Protein AF-A0A920PZY3-F1 (afdb_monomer_lite)

Structure (mmCIF, N/CA/C/O backbone):
data_AF-A0A920PZY3-F1
#
_entry.id   AF-A0A920PZY3-F1
#
loop_
_atom_site.group_PDB
_atom_site.id
_atom_site.type_symbol
_atom_site.label_atom_id
_atom_site.label_alt_id
_atom_site.label_comp_id
_atom_site.label_asym_id
_atom_site.label_entity_id
_atom_site.label_seq_id
_atom_site.pdbx_PDB_ins_code
_atom_site.Cartn_x
_atom_site.Cartn_y
_atom_site.Cartn_z
_atom_site.occupancy
_atom_site.B_iso_or_equiv
_atom_site.auth_seq_id
_atom_site.auth_comp_id
_atom_site.auth_asym_id
_atom_site.auth_atom_id
_atom_site.pdbx_PDB_model_num
ATOM 1 N N . MET A 1 1 ? -1.295 8.939 7.414 1.00 57.16 1 MET A N 1
ATOM 2 C CA . MET A 1 1 ? -1.889 9.666 8.544 1.00 57.16 1 MET A CA 1
ATOM 3 C C . MET A 1 1 ? -1.909 11.141 8.187 1.00 57.16 1 MET A C 1
ATOM 5 O O . MET A 1 1 ? -0.861 11.779 8.261 1.00 57.16 1 MET A O 1
ATOM 9 N N . PRO A 1 2 ? -3.033 11.656 7.675 1.00 52.09 2 PRO A N 1
ATOM 10 C CA . PRO A 1 2 ? -3.254 13.094 7.610 1.00 52.09 2 PRO A CA 1
ATOM 11 C C . PRO A 1 2 ? -3.342 13.687 9.028 1.00 52.09 2 PRO A C 1
ATOM 13 O O . PRO A 1 2 ? -3.646 12.984 9.993 1.00 52.09 2 PRO A O 1
ATOM 16 N N . TYR A 1 3 ? -3.056 14.983 9.158 1.00 40.50 3 TYR A N 1
ATOM 17 C CA . TYR A 1 3 ? -3.277 15.711 10.408 1.00 40.50 3 TYR A CA 1
ATOM 18 C C . TYR A 1 3 ? -4.768 15.660 10.776 1.00 40.50 3 TYR A C 1
ATOM 20 O O . TYR A 1 3 ? -5.613 15.973 9.941 1.00 40.50 3 TYR A O 1
ATOM 28 N N . GLY A 1 4 ? -5.082 15.261 12.012 1.00 54.06 4 GLY A N 1
ATOM 29 C CA . GLY A 1 4 ? -6.455 15.202 12.534 1.00 54.06 4 GLY A CA 1
ATOM 30 C C . GLY A 1 4 ? -7.071 13.802 12.648 1.00 54.06 4 GLY A C 1
ATOM 31 O O . GLY A 1 4 ? -8.174 13.692 13.171 1.00 54.06 4 GLY A O 1
ATOM 32 N N . THR A 1 5 ? -6.389 12.733 12.216 1.00 59.25 5 THR A N 1
ATOM 33 C CA . THR A 1 5 ? -6.834 11.359 12.516 1.00 59.25 5 THR A CA 1
ATOM 34 C C . THR A 1 5 ? -6.505 11.015 13.967 1.00 59.25 5 THR A C 1
ATOM 36 O O . THR A 1 5 ? -5.341 11.090 14.367 1.00 59.25 5 THR A O 1
ATOM 39 N N . GLU A 1 6 ? -7.511 10.626 14.750 1.00 61.66 6 GLU A N 1
ATOM 40 C CA . GLU A 1 6 ? -7.305 10.084 16.092 1.00 61.66 6 GLU A CA 1
ATOM 41 C C . GLU A 1 6 ? -6.489 8.791 15.975 1.00 61.66 6 GLU A C 1
ATOM 43 O O . GLU A 1 6 ? -6.927 7.795 15.397 1.00 61.66 6 GLU A O 1
ATOM 48 N N . VAL A 1 7 ? -5.239 8.842 16.437 1.00 66.31 7 VAL A N 1
ATOM 49 C CA . VAL A 1 7 ? -4.319 7.708 16.352 1.00 66.31 7 VAL A CA 1
ATOM 50 C C . VAL A 1 7 ? -4.715 6.706 17.426 1.00 66.31 7 VAL A C 1
ATOM 52 O O . VAL A 1 7 ? -4.276 6.801 18.570 1.00 66.31 7 VAL A O 1
ATOM 55 N N . THR A 1 8 ? -5.566 5.753 17.064 1.00 79.81 8 THR A N 1
ATOM 56 C CA . THR A 1 8 ? -5.902 4.635 17.945 1.00 79.81 8 THR A CA 1
ATOM 57 C C . THR A 1 8 ? -4.853 3.529 17.830 1.00 79.81 8 THR A C 1
ATOM 59 O O . THR A 1 8 ? -4.159 3.387 16.816 1.00 79.81 8 THR A O 1
ATOM 62 N N . VAL A 1 9 ? -4.746 2.709 18.877 1.00 80.50 9 VAL A N 1
ATOM 63 C CA . VAL A 1 9 ? -3.883 1.516 18.881 1.00 80.50 9 VAL A CA 1
ATOM 64 C C . VAL A 1 9 ? -4.263 0.561 17.744 1.00 80.50 9 VAL A C 1
ATOM 66 O O . VAL A 1 9 ? -3.387 -0.046 17.127 1.00 80.50 9 VAL A O 1
ATOM 69 N N . ASP A 1 10 ? -5.551 0.475 17.410 1.00 82.69 10 ASP A N 1
ATOM 70 C CA . ASP A 1 10 ? -6.046 -0.358 16.315 1.00 82.69 10 ASP A CA 1
ATOM 71 C C . ASP A 1 10 ? -5.556 0.121 14.947 1.00 82.69 10 ASP A C 1
ATOM 73 O O . ASP A 1 10 ? -5.149 -0.702 14.122 1.00 82.69 10 ASP A O 1
ATOM 77 N N . VAL A 1 11 ? -5.528 1.440 14.716 1.00 84.75 11 VAL A N 1
ATOM 78 C CA . VAL A 1 11 ? -5.006 2.024 13.472 1.00 84.75 11 VAL A CA 1
ATOM 79 C C . VAL A 1 11 ? -3.514 1.732 13.329 1.00 84.75 11 VAL A C 1
ATOM 81 O O . VAL A 1 11 ? -3.086 1.273 12.269 1.00 84.75 11 VAL A O 1
ATOM 84 N N . LEU A 1 12 ? -2.725 1.943 14.388 1.00 86.62 12 LEU A N 1
ATOM 85 C CA . LEU A 1 12 ? -1.288 1.637 14.374 1.00 86.62 12 LEU A CA 1
ATOM 86 C C . LEU A 1 12 ? -1.039 0.148 14.107 1.00 86.62 12 LEU A C 1
ATOM 88 O O . LEU A 1 12 ? -0.266 -0.202 13.216 1.00 86.62 12 LEU A O 1
ATOM 92 N N . SER A 1 13 ? -1.776 -0.724 14.795 1.00 89.38 13 SER A N 1
ATOM 93 C CA . SER A 1 13 ? -1.675 -2.173 14.610 1.00 89.38 13 SER A CA 1
ATOM 94 C C . SER A 1 13 ? -2.068 -2.602 13.192 1.00 89.38 13 SER A C 1
ATOM 96 O O . SER A 1 13 ? -1.463 -3.508 12.623 1.00 89.38 13 SER A O 1
ATOM 98 N N . GLY A 1 14 ? -3.083 -1.969 12.597 1.00 92.25 14 GLY A N 1
ATOM 99 C CA . GLY A 1 14 ? -3.503 -2.226 11.218 1.00 92.25 14 GLY A CA 1
ATOM 100 C C . GLY A 1 14 ? -2.426 -1.863 10.197 1.00 92.25 14 GLY A C 1
ATOM 101 O O . GLY A 1 14 ? -2.147 -2.658 9.295 1.00 92.25 14 GLY A O 1
ATOM 102 N N . VAL A 1 15 ? -1.777 -0.709 10.379 1.00 94.88 15 VAL A N 1
ATOM 103 C CA . VAL A 1 15 ? -0.634 -0.273 9.561 1.00 94.88 15 VAL A CA 1
ATOM 104 C C . VAL A 1 15 ? 0.511 -1.280 9.671 1.00 94.88 15 VAL A C 1
ATOM 106 O O . VAL A 1 15 ? 0.969 -1.788 8.650 1.00 94.88 15 VAL A O 1
ATOM 109 N N . GLU A 1 16 ? 0.930 -1.633 10.888 1.00 95.06 16 GLU A N 1
ATOM 110 C CA . GLU A 1 16 ? 2.040 -2.567 11.118 1.00 95.06 16 GLU A CA 1
ATOM 111 C C . GLU A 1 16 ? 1.781 -3.951 10.508 1.00 95.06 16 GLU A C 1
ATOM 113 O O . GLU A 1 16 ? 2.662 -4.528 9.863 1.00 95.06 16 GLU A O 1
ATOM 118 N N . ARG A 1 17 ? 0.557 -4.482 10.652 1.00 96.56 17 ARG A N 1
ATOM 119 C CA . ARG A 1 17 ? 0.164 -5.757 10.032 1.00 96.56 17 ARG A CA 1
ATOM 120 C C . ARG A 1 17 ? 0.232 -5.695 8.509 1.00 96.56 17 ARG A C 1
ATOM 122 O O . ARG A 1 17 ? 0.757 -6.632 7.901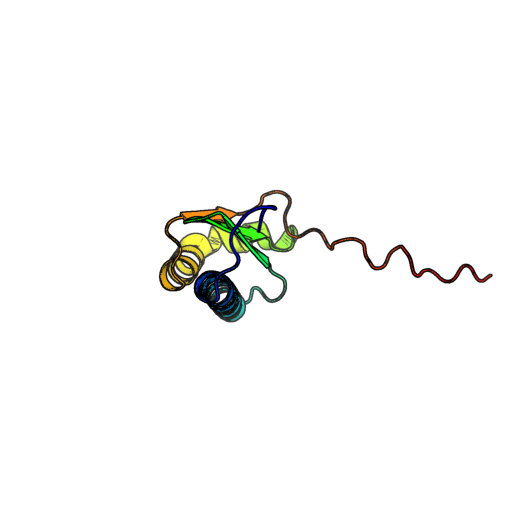 1.00 96.56 17 ARG A O 1
ATOM 129 N N . ALA A 1 18 ? -0.258 -4.609 7.910 1.00 97.25 18 ALA A N 1
ATOM 130 C CA . ALA A 1 18 ? -0.229 -4.420 6.464 1.00 97.25 18 ALA A CA 1
ATOM 131 C C . ALA A 1 18 ? 1.213 -4.329 5.944 1.00 97.25 18 ALA A C 1
ATOM 133 O O . ALA A 1 18 ? 1.561 -5.022 4.986 1.00 97.25 18 ALA A O 1
ATOM 134 N N . GLU A 1 19 ? 2.076 -3.554 6.608 1.00 97.56 19 GLU A N 1
ATOM 135 C CA . GLU A 1 19 ? 3.490 -3.460 6.239 1.00 97.56 19 GLU A CA 1
ATOM 136 C C . GLU A 1 19 ? 4.200 -4.809 6.358 1.00 97.56 19 GLU A C 1
ATOM 138 O O . GLU A 1 19 ? 4.875 -5.240 5.424 1.00 97.56 19 GLU A O 1
ATOM 143 N N . ALA A 1 20 ? 3.998 -5.530 7.464 1.00 97.75 20 ALA A N 1
ATOM 144 C CA . ALA A 1 20 ? 4.586 -6.851 7.657 1.00 97.75 20 ALA A CA 1
ATOM 145 C C . ALA A 1 20 ? 4.114 -7.863 6.599 1.00 97.75 20 ALA A C 1
ATOM 147 O O . ALA A 1 20 ? 4.892 -8.709 6.153 1.00 97.75 20 ALA A O 1
ATOM 148 N N . ALA A 1 21 ? 2.846 -7.798 6.185 1.00 97.75 21 ALA A N 1
ATOM 149 C CA . ALA A 1 21 ? 2.309 -8.678 5.156 1.00 97.75 21 ALA A CA 1
ATOM 150 C C . ALA A 1 21 ? 2.909 -8.389 3.773 1.00 97.75 21 ALA A C 1
ATOM 152 O O . ALA A 1 21 ? 3.270 -9.329 3.067 1.00 97.75 21 ALA A O 1
ATOM 153 N N . LEU A 1 22 ? 3.084 -7.116 3.415 1.00 98.06 22 LEU A N 1
ATOM 154 C CA . LEU A 1 22 ? 3.725 -6.729 2.158 1.00 98.06 22 LEU A CA 1
ATOM 155 C C . LEU A 1 22 ? 5.239 -7.004 2.159 1.00 98.06 22 LEU A C 1
ATOM 157 O O . LEU A 1 22 ? 5.768 -7.451 1.142 1.00 98.06 22 LEU A O 1
ATOM 161 N N . ARG A 1 23 ? 5.924 -6.871 3.301 1.00 97.69 23 ARG A N 1
ATOM 162 C CA . ARG A 1 23 ? 7.328 -7.299 3.450 1.00 97.69 23 ARG A CA 1
ATOM 163 C C . ARG A 1 23 ? 7.510 -8.789 3.194 1.00 97.69 23 ARG A C 1
ATOM 165 O O . ARG A 1 23 ? 8.416 -9.178 2.470 1.00 97.69 23 ARG A O 1
ATOM 172 N N . ARG A 1 24 ? 6.593 -9.640 3.673 1.00 97.56 24 ARG A N 1
ATOM 173 C CA . ARG A 1 24 ? 6.604 -11.082 3.343 1.00 97.56 24 ARG A CA 1
ATOM 174 C C . ARG A 1 24 ? 6.406 -11.369 1.853 1.00 97.56 24 ARG A C 1
ATOM 176 O O . ARG A 1 24 ? 6.765 -12.448 1.393 1.00 97.56 24 ARG A O 1
ATOM 183 N N . LEU A 1 25 ? 5.846 -10.425 1.098 1.00 96.56 25 LEU A N 1
ATOM 184 C CA . LEU A 1 25 ? 5.774 -10.511 -0.355 1.00 96.56 25 LEU A CA 1
ATOM 185 C C . LEU A 1 25 ? 7.071 -10.033 -1.033 1.00 96.56 25 LEU A C 1
ATOM 187 O O . LEU A 1 25 ? 7.192 -10.232 -2.234 1.00 96.56 25 LEU A O 1
ATOM 191 N N . GLY A 1 26 ? 8.051 -9.472 -0.325 1.00 96.88 26 GLY A N 1
ATOM 192 C CA . GLY A 1 26 ? 9.308 -8.973 -0.899 1.00 96.88 26 GLY A CA 1
ATOM 193 C C . GLY A 1 26 ? 9.271 -7.488 -1.271 1.00 96.88 26 GLY A C 1
ATOM 194 O O . GLY A 1 26 ? 9.939 -7.062 -2.214 1.00 96.88 26 GLY A O 1
ATOM 195 N N . PHE A 1 27 ? 8.436 -6.702 -0.591 1.00 96.62 27 PHE A N 1
ATOM 196 C CA . PHE A 1 27 ? 8.519 -5.244 -0.607 1.00 96.62 27 PHE A CA 1
ATOM 197 C C . PHE A 1 27 ? 9.182 -4.807 0.704 1.00 96.62 27 PHE A C 1
ATOM 199 O O . PHE A 1 27 ? 8.516 -4.712 1.728 1.00 96.62 27 PHE A O 1
ATOM 206 N N . ASP A 1 28 ? 10.499 -4.625 0.707 1.00 92.88 28 ASP A N 1
ATOM 207 C CA . ASP A 1 28 ? 11.231 -4.303 1.941 1.00 92.88 28 ASP A CA 1
ATOM 208 C C . ASP A 1 28 ? 11.118 -2.812 2.286 1.00 92.88 28 ASP A C 1
ATOM 210 O O . ASP A 1 28 ? 10.745 -2.452 3.408 1.00 92.88 28 ASP A O 1
ATOM 214 N N . ASP A 1 29 ? 11.323 -1.962 1.278 1.00 94.12 29 ASP A N 1
ATOM 215 C CA . ASP A 1 29 ? 11.097 -0.522 1.347 1.00 94.12 29 ASP A CA 1
ATOM 216 C C . ASP A 1 29 ? 9.661 -0.201 0.931 1.00 94.12 29 ASP A C 1
ATOM 218 O O . ASP A 1 29 ? 9.311 -0.193 -0.250 1.00 94.12 29 ASP A O 1
ATOM 222 N N . LEU A 1 30 ? 8.802 0.054 1.916 1.00 96.06 30 LEU A N 1
ATOM 223 C CA . LEU A 1 30 ? 7.442 0.528 1.687 1.00 96.06 30 LEU A CA 1
ATOM 224 C C . LEU A 1 30 ? 6.922 1.324 2.876 1.00 96.06 30 LEU A C 1
ATOM 226 O O . LEU A 1 30 ? 7.449 1.238 3.986 1.00 96.06 30 LEU A O 1
ATOM 230 N N . ARG A 1 31 ? 5.836 2.055 2.646 1.00 96.38 31 ARG A N 1
ATOM 231 C CA . ARG A 1 31 ? 5.054 2.689 3.702 1.00 96.38 31 ARG A CA 1
ATOM 232 C C . ARG A 1 31 ? 3.568 2.502 3.454 1.00 96.38 31 ARG A C 1
ATOM 234 O O . ARG A 1 31 ? 3.096 2.671 2.330 1.00 96.38 31 ARG A O 1
ATOM 241 N N . ILE A 1 32 ? 2.819 2.229 4.518 1.00 96.31 32 ILE A N 1
ATOM 242 C CA . ILE A 1 32 ? 1.356 2.284 4.485 1.00 96.31 32 ILE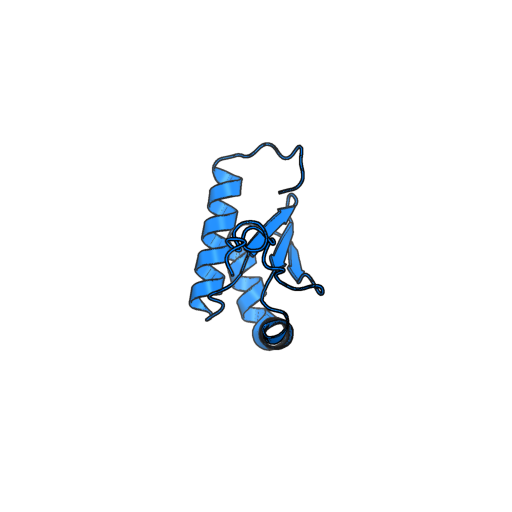 A CA 1
ATOM 243 C C . ILE A 1 32 ? 0.882 3.613 5.067 1.00 96.31 32 ILE A C 1
ATOM 245 O O . ILE A 1 32 ? 1.126 3.950 6.226 1.00 96.31 32 ILE A O 1
ATOM 249 N N . ARG A 1 33 ? 0.163 4.397 4.260 1.00 94.56 33 ARG A N 1
ATOM 250 C CA . ARG A 1 33 ? -0.579 5.561 4.743 1.00 94.56 33 ARG A CA 1
ATOM 251 C C . ARG A 1 33 ? -2.025 5.166 4.987 1.00 94.56 33 ARG A C 1
ATOM 253 O O . ARG A 1 33 ? -2.766 4.870 4.055 1.00 94.56 33 ARG A O 1
ATOM 260 N N . HIS A 1 34 ? -2.422 5.224 6.249 1.00 92.94 34 HIS A N 1
ATOM 261 C CA . HIS A 1 34 ? -3.819 5.110 6.641 1.00 92.94 34 HIS A CA 1
ATOM 262 C C . HIS A 1 34 ? -4.605 6.388 6.298 1.00 92.94 34 HIS A C 1
ATOM 264 O O . HIS A 1 34 ? -4.147 7.499 6.609 1.00 92.94 34 HIS A O 1
ATOM 270 N N . TYR A 1 35 ? -5.776 6.177 5.693 1.00 91.25 35 TYR A N 1
ATOM 271 C CA . TYR A 1 35 ? -6.838 7.139 5.418 1.00 91.25 35 TYR A CA 1
ATOM 272 C C . TYR A 1 35 ? -8.189 6.467 5.688 1.00 91.25 35 TYR A C 1
ATOM 274 O O . TYR A 1 35 ? -8.817 5.953 4.761 1.00 91.25 35 TYR A O 1
ATOM 282 N N . ASP A 1 36 ? -8.618 6.452 6.951 1.00 89.69 36 ASP A N 1
ATOM 283 C CA . ASP A 1 36 ? -9.873 5.813 7.363 1.00 89.69 36 ASP A CA 1
ATOM 284 C C . ASP A 1 36 ? -9.917 4.343 6.887 1.00 89.69 36 ASP A C 1
ATOM 286 O O . ASP A 1 36 ? -8.988 3.576 7.150 1.00 89.69 36 ASP A O 1
ATOM 290 N N . GLU A 1 37 ? -10.909 3.930 6.099 1.00 93.62 37 GLU A N 1
ATOM 291 C CA . GLU A 1 37 ? -10.983 2.556 5.580 1.00 93.62 37 GLU A CA 1
ATOM 292 C C . GLU A 1 37 ? -9.980 2.247 4.440 1.00 93.62 37 GLU A C 1
ATOM 294 O O . GLU A 1 37 ? -9.955 1.128 3.912 1.00 93.62 37 GLU A O 1
ATOM 299 N N . THR A 1 38 ? -9.154 3.218 4.032 1.00 96.00 38 THR A N 1
ATOM 300 C CA . THR A 1 38 ? -8.230 3.119 2.892 1.00 96.00 38 THR A CA 1
ATOM 301 C C . THR A 1 38 ? -6.770 3.028 3.332 1.00 96.00 38 THR A C 1
ATOM 303 O O . THR A 1 38 ? -6.255 3.880 4.059 1.00 96.00 38 THR A O 1
ATOM 306 N N . ALA A 1 39 ? -6.064 2.027 2.810 1.00 97.31 39 ALA A N 1
ATOM 307 C CA . ALA A 1 39 ? -4.609 1.966 2.827 1.00 97.31 39 ALA A CA 1
ATOM 308 C C . ALA A 1 39 ? -4.055 2.475 1.495 1.00 97.31 39 ALA A C 1
ATOM 310 O O . ALA A 1 39 ? -4.379 1.944 0.429 1.00 97.31 39 ALA A O 1
ATOM 311 N N . ARG A 1 40 ? -3.182 3.482 1.553 1.00 97.88 40 ARG A N 1
ATOM 312 C CA . ARG A 1 40 ? -2.362 3.896 0.413 1.00 97.88 40 ARG A CA 1
ATOM 313 C C . ARG A 1 40 ? -0.948 3.359 0.571 1.00 97.88 40 ARG A C 1
ATOM 315 O O . ARG A 1 40 ? -0.264 3.685 1.540 1.00 97.88 40 ARG A O 1
ATOM 322 N N . ILE A 1 41 ? -0.543 2.528 -0.380 1.00 98.00 41 ILE A N 1
ATOM 323 C CA . ILE A 1 41 ? 0.776 1.912 -0.460 1.00 98.00 41 ILE A CA 1
ATOM 324 C C . ILE A 1 41 ? 1.732 2.898 -1.135 1.00 98.00 41 ILE A C 1
ATOM 326 O O . ILE A 1 41 ? 1.457 3.367 -2.235 1.00 98.00 41 ILE A O 1
ATOM 330 N N . GLU A 1 42 ? 2.863 3.177 -0.498 1.00 97.88 42 GLU A N 1
ATOM 331 C CA . GLU A 1 42 ? 4.011 3.873 -1.085 1.00 97.88 42 GLU A CA 1
ATOM 332 C C . GLU A 1 42 ? 5.163 2.854 -1.196 1.00 97.88 42 GLU A C 1
ATOM 334 O O . GLU A 1 42 ? 5.575 2.294 -0.183 1.00 97.88 42 GLU A O 1
ATOM 339 N N . VAL A 1 43 ? 5.684 2.607 -2.401 1.00 97.38 43 VAL A N 1
ATOM 340 C CA . VAL A 1 43 ? 6.891 1.787 -2.670 1.00 97.38 43 VAL A CA 1
ATOM 341 C C . VAL A 1 43 ? 7.853 2.571 -3.567 1.00 97.38 43 VAL A C 1
ATOM 343 O O . VAL A 1 43 ? 7.383 3.475 -4.262 1.00 97.38 43 VAL A O 1
ATOM 346 N N . PRO A 1 44 ? 9.164 2.268 -3.597 1.00 96.19 44 PRO A N 1
ATOM 347 C CA . PRO A 1 44 ? 10.089 2.834 -4.575 1.00 96.19 44 PRO A CA 1
ATOM 348 C C . PRO A 1 44 ? 9.518 2.815 -5.999 1.00 96.19 44 PRO A C 1
ATOM 350 O O . PRO A 1 44 ? 8.792 1.892 -6.374 1.00 96.19 44 PRO A O 1
ATOM 353 N N . ILE A 1 45 ? 9.802 3.860 -6.781 1.00 95.44 45 ILE A N 1
ATOM 354 C CA . ILE A 1 45 ? 9.163 4.079 -8.090 1.00 95.44 45 ILE A CA 1
ATOM 355 C C . ILE A 1 45 ? 9.392 2.905 -9.058 1.00 95.44 45 ILE A C 1
ATOM 357 O O . ILE A 1 45 ? 8.507 2.536 -9.828 1.00 95.44 45 ILE A O 1
ATOM 361 N N . ASP A 1 46 ? 10.556 2.268 -8.964 1.00 95.38 46 ASP A N 1
ATOM 362 C CA . ASP A 1 46 ? 10.976 1.089 -9.722 1.00 95.38 46 ASP A CA 1
ATOM 363 C C . ASP A 1 46 ? 10.242 -0.198 -9.305 1.00 95.38 46 ASP A C 1
ATOM 365 O O . ASP A 1 46 ? 10.260 -1.181 -10.041 1.00 95.38 46 ASP A O 1
ATOM 369 N N . ARG A 1 47 ? 9.538 -0.188 -8.167 1.00 97.25 47 ARG A N 1
ATOM 370 C CA . ARG A 1 47 ? 8.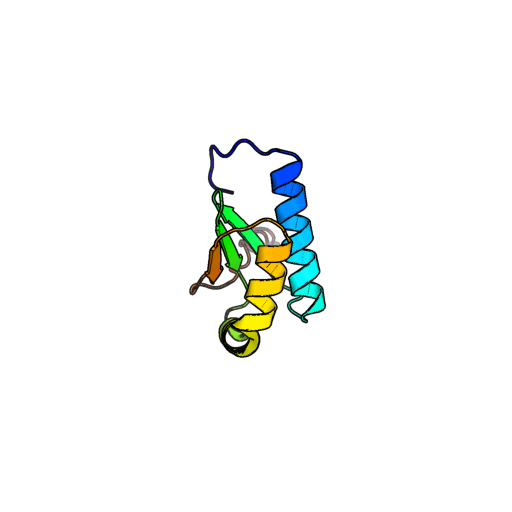735 -1.308 -7.650 1.00 97.25 47 ARG A CA 1
ATOM 371 C C . ARG A 1 47 ? 7.239 -1.169 -7.936 1.00 97.25 47 ARG A C 1
ATOM 373 O O . ARG A 1 47 ? 6.482 -2.085 -7.618 1.00 97.25 47 ARG A O 1
ATOM 380 N N . LEU A 1 48 ? 6.782 -0.063 -8.535 1.00 97.50 48 LEU A N 1
ATOM 381 C CA . LEU A 1 48 ? 5.355 0.148 -8.823 1.00 97.50 48 LEU A CA 1
ATOM 382 C C . LEU A 1 48 ? 4.771 -0.954 -9.718 1.00 97.50 48 LEU A C 1
ATOM 384 O O . LEU A 1 48 ? 3.683 -1.459 -9.436 1.00 97.50 48 LEU A O 1
ATOM 388 N N . ALA A 1 49 ? 5.497 -1.345 -10.770 1.00 98.06 49 ALA A N 1
ATOM 389 C CA . ALA A 1 49 ? 5.060 -2.394 -11.691 1.00 98.06 49 ALA A CA 1
ATOM 390 C C . ALA A 1 49 ? 4.847 -3.732 -10.961 1.00 98.06 49 ALA A C 1
ATOM 392 O O . ALA A 1 49 ? 3.793 -4.348 -11.104 1.00 98.06 49 ALA A O 1
ATOM 393 N N . ASP A 1 50 ? 5.770 -4.107 -10.072 1.00 98.06 50 ASP A N 1
ATOM 394 C CA . ASP A 1 50 ? 5.681 -5.346 -9.293 1.00 98.06 50 ASP A CA 1
ATOM 395 C C . ASP A 1 50 ? 4.438 -5.394 -8.392 1.00 98.06 50 ASP A C 1
ATOM 397 O O . ASP A 1 50 ? 3.844 -6.460 -8.196 1.00 98.06 50 ASP A O 1
ATOM 401 N N . VAL A 1 51 ? 4.020 -4.248 -7.839 1.00 98.19 51 VAL A N 1
ATOM 402 C CA . VAL A 1 51 ? 2.782 -4.147 -7.047 1.00 98.19 51 VAL A CA 1
ATOM 403 C C . VAL A 1 51 ? 1.560 -4.433 -7.920 1.00 98.19 51 VAL A C 1
ATOM 405 O O . VAL A 1 51 ? 0.666 -5.171 -7.501 1.00 98.19 51 VAL A O 1
ATOM 408 N N . VAL A 1 52 ? 1.518 -3.880 -9.135 1.00 98.19 52 VAL A N 1
ATOM 409 C CA . VAL A 1 52 ? 0.400 -4.051 -10.078 1.00 98.19 52 VAL A CA 1
ATOM 410 C C . VAL A 1 52 ? 0.344 -5.478 -10.634 1.00 98.19 52 VAL A C 1
ATOM 412 O O . VAL A 1 52 ? -0.737 -6.081 -10.701 1.00 98.19 52 VAL A O 1
ATOM 415 N N . ASP A 1 53 ? 1.497 -6.056 -10.959 1.00 98.38 53 ASP A N 1
ATOM 416 C CA . ASP A 1 53 ? 1.608 -7.434 -11.441 1.00 98.38 53 ASP A CA 1
ATOM 417 C C . ASP A 1 53 ? 1.141 -8.429 -10.376 1.00 98.38 53 ASP A C 1
ATOM 419 O O . ASP A 1 53 ? 0.421 -9.389 -10.665 1.00 98.38 53 ASP A O 1
ATOM 423 N N . ARG A 1 54 ? 1.452 -8.149 -9.106 1.00 98.12 54 ARG A N 1
ATOM 424 C CA . ARG A 1 54 ? 1.087 -8.984 -7.952 1.00 98.12 54 ARG A CA 1
ATOM 425 C C . ARG A 1 54 ? -0.150 -8.478 -7.209 1.00 98.12 54 ARG A C 1
ATOM 427 O O . ARG A 1 54 ? -0.386 -8.886 -6.067 1.00 98.12 54 ARG A O 1
ATOM 434 N N . ARG A 1 55 ? -0.980 -7.648 -7.858 1.00 98.19 55 ARG A N 1
ATOM 435 C CA . ARG A 1 55 ? -2.123 -6.944 -7.242 1.00 98.19 55 ARG A CA 1
ATOM 436 C C . ARG A 1 55 ? -3.050 -7.839 -6.424 1.00 98.19 55 ARG A C 1
ATOM 438 O O . ARG A 1 55 ? -3.526 -7.412 -5.384 1.00 98.19 55 ARG A O 1
ATOM 445 N N . GLY A 1 56 ? -3.291 -9.080 -6.852 1.00 98.50 56 GLY A N 1
ATOM 446 C CA . GLY A 1 56 ? -4.169 -10.005 -6.128 1.00 98.50 56 GLY A CA 1
ATOM 447 C C . GLY A 1 56 ? -3.640 -10.344 -4.731 1.00 98.50 56 GLY A C 1
ATOM 448 O O . GLY A 1 56 ? -4.373 -10.245 -3.750 1.00 98.50 56 GLY A O 1
ATOM 449 N N . ALA A 1 57 ? -2.349 -10.676 -4.632 1.00 98.44 57 ALA A N 1
ATOM 450 C CA . ALA A 1 57 ? -1.697 -10.977 -3.358 1.00 98.44 57 ALA A CA 1
ATOM 451 C C . ALA A 1 57 ? -1.562 -9.724 -2.480 1.00 98.44 57 ALA A C 1
ATOM 453 O O . ALA A 1 57 ? -1.785 -9.793 -1.273 1.00 98.44 57 ALA A O 1
ATOM 454 N N . VAL A 1 58 ? -1.250 -8.578 -3.093 1.00 98.50 58 VAL A N 1
ATOM 455 C CA . VAL A 1 58 ? -1.162 -7.279 -2.410 1.00 98.50 58 VAL A CA 1
ATOM 456 C C . VAL A 1 58 ? -2.508 -6.896 -1.792 1.00 98.50 58 VAL A C 1
ATOM 458 O O . VAL A 1 58 ? -2.578 -6.620 -0.597 1.00 98.50 58 VAL A O 1
ATOM 461 N N . VAL A 1 59 ? -3.589 -6.925 -2.578 1.00 98.56 59 VAL A N 1
ATOM 462 C CA . VAL A 1 59 ? -4.937 -6.580 -2.107 1.00 98.56 59 VAL A CA 1
ATOM 463 C C . VAL A 1 59 ? -5.374 -7.520 -0.986 1.00 98.56 59 VAL A C 1
ATOM 465 O O . VAL A 1 59 ? -5.833 -7.050 0.051 1.00 98.56 59 VAL A O 1
ATOM 468 N N . ALA A 1 60 ? -5.173 -8.832 -1.147 1.00 98.56 60 ALA A N 1
ATOM 469 C CA . ALA A 1 60 ? -5.522 -9.809 -0.118 1.00 98.56 60 ALA A CA 1
ATOM 470 C C . ALA A 1 60 ? -4.771 -9.564 1.203 1.00 98.56 60 ALA A C 1
ATOM 472 O O . ALA A 1 60 ? -5.381 -9.586 2.270 1.00 98.56 60 ALA A O 1
ATOM 473 N N . ALA A 1 61 ? -3.466 -9.282 1.138 1.00 97.94 61 ALA A N 1
ATOM 474 C CA . ALA A 1 61 ? -2.639 -9.000 2.310 1.00 97.94 61 ALA A CA 1
ATOM 475 C C . ALA A 1 61 ? -3.104 -7.748 3.075 1.00 97.94 61 ALA A C 1
ATOM 477 O O . ALA A 1 61 ? -3.177 -7.751 4.308 1.00 97.94 61 ALA A O 1
ATOM 478 N N . VAL A 1 62 ? -3.444 -6.680 2.351 1.00 97.62 62 VAL A N 1
ATOM 479 C CA . VAL A 1 62 ? -3.864 -5.411 2.957 1.00 97.62 62 VAL A CA 1
ATOM 480 C C . VAL A 1 62 ? -5.293 -5.494 3.505 1.00 97.62 62 VAL A C 1
ATOM 482 O O . VAL A 1 62 ? -5.533 -5.039 4.623 1.00 97.62 62 VAL A O 1
ATOM 485 N N . ILE A 1 63 ? -6.223 -6.147 2.798 1.00 97.25 63 ILE A N 1
ATOM 486 C CA . ILE A 1 63 ? -7.593 -6.358 3.297 1.00 97.25 63 ILE A CA 1
ATOM 487 C C . ILE A 1 63 ? -7.589 -7.223 4.561 1.00 97.25 63 ILE A C 1
ATOM 489 O O . ILE A 1 63 ? -8.234 -6.875 5.549 1.00 97.25 63 ILE A O 1
ATOM 493 N N . ALA A 1 64 ? -6.792 -8.298 4.588 1.00 97.06 64 ALA A N 1
ATOM 494 C CA . ALA A 1 64 ? -6.638 -9.145 5.773 1.00 97.06 64 ALA A CA 1
ATOM 495 C C . ALA A 1 64 ? -6.075 -8.389 6.995 1.00 97.06 64 ALA A C 1
ATOM 497 O O . ALA A 1 64 ? -6.197 -8.860 8.124 1.00 97.06 64 ALA A O 1
ATOM 498 N N . SER A 1 65 ? -5.475 -7.214 6.784 1.00 95.31 65 SER A N 1
ATOM 499 C CA . SER A 1 65 ? -4.945 -6.364 7.853 1.00 95.31 65 SER A CA 1
ATOM 500 C C . SER A 1 65 ? -5.989 -5.411 8.453 1.00 95.31 65 SER A C 1
ATOM 502 O O . SER A 1 65 ? -5.712 -4.814 9.498 1.00 95.31 65 SER A O 1
ATOM 504 N N . GLY A 1 66 ? -7.186 -5.318 7.855 1.00 93.62 66 GLY A N 1
ATOM 505 C CA . GLY A 1 66 ? -8.323 -4.534 8.355 1.00 93.62 66 GLY A CA 1
ATOM 506 C C . GLY A 1 66 ? -8.763 -3.371 7.459 1.00 93.62 66 GLY A C 1
ATOM 507 O O . GLY A 1 66 ? -9.605 -2.585 7.878 1.00 93.62 66 GLY A O 1
ATOM 508 N N . TYR A 1 67 ? -8.216 -3.240 6.248 1.00 95.94 67 TYR A N 1
ATOM 509 C CA . TYR A 1 67 ? -8.600 -2.181 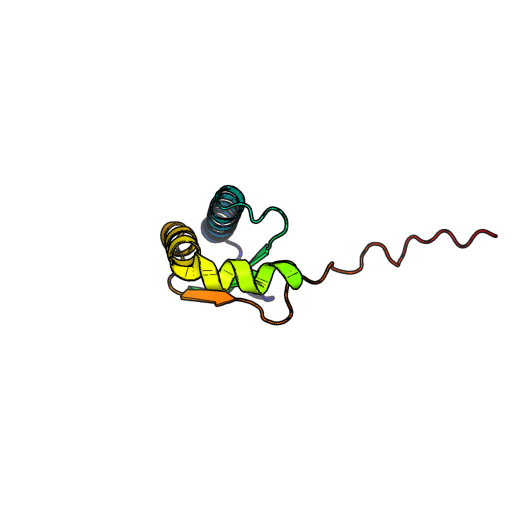5.309 1.00 95.94 67 TYR A CA 1
ATOM 510 C C . TYR A 1 67 ? -9.680 -2.643 4.334 1.00 95.94 67 TYR A C 1
ATOM 512 O O . TYR A 1 67 ? -9.703 -3.797 3.910 1.00 95.94 67 TYR A O 1
ATOM 520 N N . ARG A 1 68 ? -10.540 -1.717 3.912 1.00 96.38 68 ARG A N 1
ATOM 521 C CA . ARG A 1 68 ? -11.545 -1.972 2.876 1.00 96.38 68 ARG A CA 1
ATOM 522 C C . ARG A 1 68 ? -11.024 -1.659 1.481 1.00 96.38 68 ARG A C 1
ATOM 524 O O . ARG A 1 68 ? -11.344 -2.369 0.531 1.00 96.38 68 ARG A O 1
ATOM 531 N N . TYR A 1 69 ? -10.228 -0.600 1.365 1.00 97.44 69 TYR A N 1
ATOM 532 C CA . TYR A 1 69 ? -9.709 -0.120 0.091 1.00 97.44 69 TYR A CA 1
ATOM 533 C C . TYR A 1 69 ? -8.185 -0.100 0.090 1.00 97.44 69 TYR A C 1
ATOM 535 O O . TYR A 1 69 ? -7.545 0.256 1.080 1.00 97.44 69 TYR A O 1
ATOM 543 N N . VAL A 1 70 ? -7.613 -0.463 -1.055 1.00 98.12 70 VAL A N 1
ATOM 544 C CA . VAL A 1 70 ? -6.169 -0.502 -1.284 1.00 98.12 70 VAL A CA 1
ATOM 545 C C . VAL A 1 70 ? -5.866 0.375 -2.484 1.00 98.12 70 VAL A C 1
ATOM 547 O O . VAL A 1 70 ? -6.422 0.175 -3.562 1.00 98.12 70 VAL A O 1
ATOM 550 N N . THR A 1 71 ? -4.993 1.354 -2.296 1.00 98.19 71 THR A N 1
ATOM 551 C CA . THR A 1 71 ? -4.543 2.268 -3.349 1.00 98.19 71 THR A CA 1
ATOM 552 C C . THR A 1 71 ? -3.023 2.252 -3.427 1.00 98.19 71 THR A C 1
ATOM 554 O O . THR A 1 71 ? -2.349 1.914 -2.455 1.00 98.19 71 THR A O 1
ATOM 557 N N . LEU A 1 72 ? -2.484 2.604 -4.589 1.00 98.19 72 LEU A N 1
ATOM 558 C CA . LEU A 1 72 ? -1.052 2.725 -4.827 1.00 98.19 72 LEU A CA 1
ATOM 559 C C . LEU A 1 72 ? -0.737 4.189 -5.120 1.00 98.19 72 LEU A C 1
ATOM 561 O O . LEU A 1 72 ? -1.390 4.800 -5.966 1.00 98.19 72 LEU A O 1
ATOM 565 N N . ASP A 1 73 ? 0.237 4.750 -4.411 1.00 97.38 73 ASP A N 1
ATOM 566 C CA . ASP A 1 73 ? 0.738 6.087 -4.697 1.00 97.38 73 ASP A CA 1
ATOM 567 C C . ASP A 1 73 ? 1.614 6.050 -5.954 1.00 97.38 73 ASP A C 1
ATOM 569 O O . ASP A 1 73 ? 2.671 5.419 -5.972 1.00 97.38 73 ASP A O 1
ATOM 573 N N . LEU A 1 74 ? 1.158 6.715 -7.015 1.00 97.00 74 LEU A N 1
ATOM 574 C CA . LEU A 1 74 ? 1.855 6.750 -8.300 1.00 97.00 74 LEU A CA 1
ATOM 575 C C . LEU A 1 74 ? 3.108 7.634 -8.273 1.00 97.00 74 LEU A C 1
ATOM 577 O O . LEU A 1 74 ? 3.953 7.498 -9.153 1.00 97.00 74 LEU A O 1
ATOM 581 N N . GLU A 1 75 ? 3.256 8.514 -7.277 1.00 95.50 75 GLU A N 1
ATOM 582 C CA . GLU A 1 75 ? 4.518 9.229 -7.052 1.00 95.50 75 GLU A CA 1
ATOM 583 C C . GLU A 1 75 ? 5.579 8.331 -6.389 1.00 95.50 75 GLU A C 1
ATOM 585 O O . GLU A 1 75 ? 6.758 8.689 -6.355 1.00 95.50 75 GLU A O 1
ATOM 590 N N . GLY A 1 76 ? 5.172 7.165 -5.875 1.00 94.00 76 GLY A N 1
ATOM 591 C CA . GLY A 1 76 ? 6.029 6.233 -5.157 1.00 94.00 76 GLY A CA 1
ATOM 592 C C . GLY A 1 76 ? 6.471 6.732 -3.776 1.00 94.00 76 GLY A C 1
ATOM 593 O O . GLY A 1 76 ? 6.054 7.770 -3.258 1.00 94.00 76 GLY A O 1
ATOM 594 N N . LEU A 1 77 ? 7.346 5.954 -3.146 1.00 93.50 77 LEU A N 1
ATOM 595 C CA . LEU A 1 77 ? 7.971 6.274 -1.874 1.00 93.50 77 LEU A CA 1
ATOM 596 C C . LEU A 1 77 ? 9.064 7.314 -2.112 1.00 93.50 77 LEU A C 1
ATOM 598 O O . LEU A 1 77 ? 10.168 6.994 -2.550 1.00 93.50 77 LEU A O 1
ATOM 602 N N . ARG A 1 78 ? 8.778 8.570 -1.773 1.00 82.31 78 ARG A N 1
ATOM 603 C CA . ARG A 1 78 ? 9.820 9.595 -1.678 1.00 82.31 78 ARG A CA 1
ATOM 604 C C . ARG A 1 78 ? 10.558 9.431 -0.353 1.00 82.31 78 ARG A C 1
ATOM 606 O O . ARG A 1 78 ? 9.933 9.435 0.714 1.00 82.31 78 ARG A O 1
ATOM 613 N N . SER A 1 79 ? 11.886 9.307 -0.406 1.00 64.31 79 SER A N 1
ATOM 614 C CA . SER A 1 79 ? 12.715 9.487 0.781 1.00 64.31 79 SER A CA 1
ATOM 615 C C . SER A 1 79 ? 12.442 10.901 1.290 1.00 64.31 79 SER A C 1
ATOM 617 O O . SER A 1 79 ? 12.697 11.897 0.614 1.00 64.31 79 SER A O 1
ATOM 619 N N . GLY A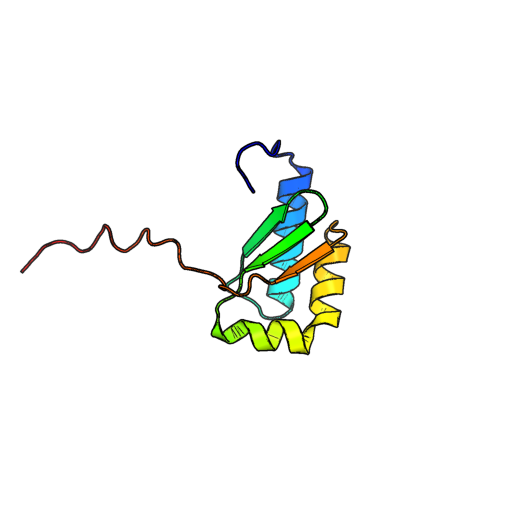 1 80 ? 11.811 11.001 2.460 1.00 52.50 80 GLY A N 1
ATOM 620 C CA . GLY A 1 80 ? 11.701 12.279 3.146 1.00 52.50 80 GLY A CA 1
ATOM 621 C C . GLY A 1 80 ? 13.126 12.769 3.338 1.00 52.50 80 GLY A C 1
ATOM 622 O O . GLY A 1 80 ? 13.914 12.095 3.997 1.00 52.50 80 GLY A O 1
ATOM 623 N N . ASN A 1 81 ? 13.479 13.864 2.677 1.00 43.59 81 ASN A N 1
ATOM 624 C CA . ASN A 1 81 ? 14.825 14.399 2.668 1.00 43.59 81 ASN A CA 1
ATOM 625 C C . ASN A 1 81 ? 15.149 14.946 4.070 1.00 43.59 81 ASN A C 1
ATOM 627 O O . ASN A 1 81 ? 14.988 16.130 4.339 1.00 43.59 81 ASN A O 1
ATOM 631 N N . LEU A 1 82 ? 15.534 14.058 4.986 1.00 45.09 82 LEU A N 1
ATOM 632 C CA . LEU A 1 82 ? 16.127 14.379 6.286 1.00 45.09 82 LEU A CA 1
ATOM 633 C C . LEU A 1 82 ? 17.650 14.161 6.283 1.00 45.09 82 LEU A C 1
ATOM 635 O O . LEU A 1 82 ? 18.304 14.509 7.256 1.00 45.09 82 LEU A O 1
ATOM 639 N N . ASN A 1 83 ? 18.229 13.680 5.174 1.00 43.34 83 ASN A N 1
ATOM 640 C CA . ASN A 1 83 ? 19.680 13.511 5.022 1.00 43.34 83 ASN A CA 1
ATOM 641 C C . ASN A 1 83 ? 20.357 14.583 4.146 1.00 43.34 83 ASN A C 1
ATOM 643 O O . ASN A 1 83 ? 21.572 14.542 3.995 1.00 43.34 83 ASN A O 1
ATOM 647 N N . ALA A 1 84 ? 19.630 15.578 3.620 1.00 42.50 84 ALA A N 1
ATOM 648 C CA . ALA A 1 84 ? 20.252 16.721 2.933 1.00 42.50 84 ALA A CA 1
ATOM 649 C C . ALA A 1 84 ? 20.682 17.867 3.874 1.00 42.50 84 ALA A C 1
ATOM 651 O O . ALA A 1 84 ? 21.332 18.801 3.422 1.00 42.50 84 ALA A O 1
ATOM 652 N N . ALA A 1 85 ? 20.352 17.808 5.172 1.00 40.25 85 ALA A N 1
ATOM 653 C CA . ALA A 1 85 ? 20.718 18.839 6.156 1.00 40.25 85 ALA A CA 1
ATOM 654 C C . ALA A 1 85 ? 21.988 18.509 6.974 1.00 40.25 85 ALA A C 1
ATOM 656 O O . ALA A 1 85 ? 22.325 19.243 7.898 1.00 40.25 85 ALA A O 1
ATOM 657 N N . LEU A 1 86 ? 22.684 17.410 6.658 1.00 42.75 86 LEU A N 1
ATOM 658 C CA . LEU A 1 86 ? 23.919 16.980 7.330 1.00 42.75 86 LEU A CA 1
ATOM 659 C C . LEU A 1 86 ? 25.039 16.672 6.325 1.00 42.75 86 LEU A C 1
ATOM 661 O O . LEU A 1 86 ? 25.836 15.763 6.542 1.00 42.75 86 LEU A O 1
ATOM 665 N N . ALA A 1 87 ? 25.122 17.422 5.224 1.00 37.66 87 ALA A N 1
ATOM 666 C CA . ALA A 1 87 ? 26.426 17.586 4.595 1.00 37.66 87 ALA A CA 1
ATOM 667 C C . ALA A 1 87 ? 27.259 18.447 5.562 1.00 37.66 87 ALA A C 1
ATOM 669 O O . ALA A 1 87 ? 26.852 19.578 5.836 1.00 37.66 87 ALA A O 1
ATOM 670 N N . PRO A 1 88 ? 28.361 17.948 6.150 1.00 43.72 88 PRO A N 1
ATOM 671 C CA . PRO A 1 88 ? 29.310 18.851 6.769 1.00 43.72 88 PRO A CA 1
ATOM 672 C C . PRO A 1 88 ? 29.865 19.727 5.646 1.00 43.72 88 PRO A C 1
ATOM 674 O O . PRO A 1 88 ? 30.534 19.226 4.743 1.00 43.72 88 PRO A O 1
ATOM 677 N N . ASP A 1 89 ? 29.565 21.023 5.689 1.00 48.16 89 ASP A N 1
ATOM 678 C CA . ASP A 1 89 ? 30.373 22.007 4.977 1.00 48.16 89 ASP A CA 1
ATOM 679 C C . ASP A 1 89 ? 31.809 21.845 5.483 1.00 48.16 89 ASP A C 1
ATOM 681 O O . ASP A 1 89 ? 32.118 22.119 6.646 1.00 48.16 89 ASP A O 1
ATOM 685 N N . GLY A 1 90 ? 32.672 21.305 4.627 1.00 50.50 90 GLY A N 1
ATOM 686 C CA . GLY A 1 90 ? 34.037 20.980 5.000 1.00 50.50 90 GLY A CA 1
ATOM 687 C C . GLY A 1 90 ? 34.888 20.507 3.832 1.00 50.50 90 GLY A C 1
ATOM 688 O O . GLY A 1 90 ? 35.234 19.328 3.783 1.00 50.50 90 GLY A O 1
ATOM 689 N N . ALA A 1 91 ? 35.240 21.434 2.936 1.00 38.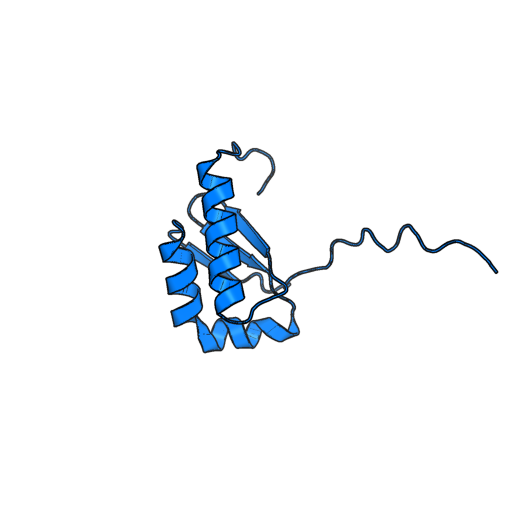75 91 ALA A N 1
ATOM 690 C CA . ALA A 1 91 ? 36.579 21.574 2.346 1.00 38.75 91 ALA A CA 1
ATOM 691 C C . ALA A 1 91 ? 36.698 22.920 1.616 1.00 38.75 91 ALA A C 1
ATOM 693 O O . ALA A 1 91 ? 35.900 23.151 0.680 1.00 38.75 91 ALA A O 1
#

Foldseek 3Di:
DPPPDDDDPLNVQLQVQLLVQVVVVVQVDWGWDDDPLETEIAGPLVCPVVCVVCVVSSVVSSVVSPHDYYHYDNVHDDDPPPPVVPPPPDD

Radius of gyration: 15.1 Å; chains: 1; bounding box: 48×33×31 Å

pLDDT: mean 85.13, std 19.86, range [37.66, 98.56]

Secondary structure (DSSP, 8-state):
--TT----HHHHHHHHHHHHHHHHTT--S-EEEEETTEEEEE--GGGHHHHHHTHHHHHHHHHTTT-SEEEE-TT-----S-STT------

Sequence (91 aa):
MPYGTEVTVDVLSGVERAEAALRRLGFDDLRIRHYDETARIEVPIDRLADVVDRRGAVVAAVIASGYRYVTLDLEGLRSGNLNAALAPDGA